Protein AF-A0A2E0QXZ7-F1 (afdb_monomer)

pLDDT: mean 80.22, std 18.9, range [38.88, 98.5]

Foldseek 3Di:
DDDDDDDPPPPPPPDPPDDDDDDDPVVVVVLVVVCVVVVHPSVVVVVVVCCVVCPPPPVLVVVCVVCVPPDDDPPPDD

Structure (mmCIF, N/CA/C/O backbone):
data_AF-A0A2E0QXZ7-F1
#
_entry.id   AF-A0A2E0QXZ7-F1
#
loop_
_atom_site.group_PDB
_atom_site.id
_atom_site.type_symbol
_atom_site.label_atom_id
_atom_site.label_alt_id
_atom_site.label_comp_id
_atom_site.label_asym_id
_atom_site.label_entity_id
_atom_site.label_seq_id
_atom_site.pdbx_PDB_ins_code
_atom_site.Cartn_x
_atom_site.Cartn_y
_atom_site.Cartn_z
_atom_site.occupancy
_atom_site.B_iso_or_equiv
_atom_site.auth_seq_id
_atom_site.auth_comp_id
_atom_site.auth_asym_id
_atom_site.auth_atom_id
_atom_site.pdbx_PDB_model_num
ATOM 1 N N . MET A 1 1 ? 22.033 32.810 -38.663 1.00 38.88 1 MET A N 1
ATOM 2 C CA . MET A 1 1 ? 21.887 31.361 -38.410 1.00 38.88 1 MET A CA 1
ATOM 3 C C . MET A 1 1 ? 21.937 31.147 -36.907 1.00 38.88 1 MET A C 1
ATOM 5 O O . MET A 1 1 ? 22.825 31.686 -36.261 1.00 38.88 1 MET A O 1
ATOM 9 N N . SER A 1 2 ? 20.913 30.487 -36.369 1.00 43.94 2 SER A N 1
ATOM 10 C CA . SER A 1 2 ? 20.667 30.234 -34.945 1.00 43.94 2 SER A CA 1
ATOM 11 C C . SER A 1 2 ? 21.710 29.319 -34.302 1.00 43.94 2 SER A C 1
ATOM 13 O O . SER A 1 2 ? 22.163 28.388 -34.955 1.00 43.94 2 SER A O 1
ATOM 15 N N . ALA A 1 3 ? 21.972 29.503 -33.005 1.00 44.03 3 ALA A N 1
ATOM 16 C CA . ALA A 1 3 ? 21.633 28.518 -31.965 1.00 44.03 3 ALA A CA 1
ATOM 17 C C . ALA A 1 3 ? 22.175 28.977 -30.602 1.00 44.03 3 ALA A C 1
ATOM 19 O O . ALA A 1 3 ? 23.372 29.193 -30.428 1.00 44.03 3 ALA A O 1
ATOM 20 N N . GLY A 1 4 ? 21.264 29.138 -29.641 1.00 49.47 4 GLY A N 1
ATOM 21 C CA . GLY A 1 4 ? 21.577 29.452 -28.253 1.00 49.47 4 GLY A CA 1
ATOM 22 C C . GLY A 1 4 ? 22.199 28.260 -27.529 1.00 49.47 4 GLY A C 1
ATOM 23 O O . GLY A 1 4 ? 21.780 27.117 -27.708 1.00 49.47 4 GLY A O 1
ATOM 24 N N . LEU A 1 5 ? 23.191 28.551 -26.690 1.00 54.38 5 LEU A N 1
ATOM 25 C CA . LEU A 1 5 ? 23.856 27.568 -25.849 1.00 54.38 5 LEU A CA 1
ATOM 26 C C . LEU A 1 5 ? 23.008 27.295 -24.598 1.00 54.38 5 LEU A C 1
ATOM 28 O O . LEU A 1 5 ? 22.668 28.198 -23.831 1.00 54.38 5 LEU A O 1
ATOM 32 N N . GLN A 1 6 ? 22.635 26.029 -24.446 1.00 54.97 6 GLN A N 1
ATOM 33 C CA . GLN A 1 6 ? 21.748 25.496 -23.421 1.00 54.97 6 GLN A CA 1
ATOM 34 C C . GLN A 1 6 ? 22.372 25.625 -22.025 1.00 54.97 6 GLN A C 1
ATOM 36 O O . GLN A 1 6 ? 23.500 25.196 -21.785 1.00 54.97 6 GLN A O 1
ATOM 41 N N . LYS A 1 7 ? 21.613 26.175 -21.071 1.00 53.78 7 LYS A N 1
ATOM 42 C CA . LYS A 1 7 ? 21.945 26.096 -19.645 1.00 53.78 7 LYS A CA 1
ATOM 43 C C . LYS A 1 7 ? 21.613 24.687 -19.159 1.00 53.78 7 LYS A C 1
ATOM 45 O O . LYS A 1 7 ? 20.468 24.400 -18.822 1.00 53.78 7 LYS A O 1
ATOM 50 N N . GLN A 1 8 ? 22.612 23.813 -19.123 1.00 54.66 8 GLN A N 1
ATOM 51 C CA . GLN A 1 8 ? 22.509 22.524 -18.449 1.00 54.66 8 GLN A CA 1
ATOM 52 C C . GLN A 1 8 ? 22.567 22.771 -16.932 1.00 54.66 8 GLN A C 1
ATOM 54 O O . GLN A 1 8 ? 23.636 22.766 -16.326 1.00 54.66 8 GLN A O 1
ATOM 59 N N . THR A 1 9 ? 21.426 23.031 -16.291 1.00 53.47 9 THR A N 1
ATOM 60 C CA . THR A 1 9 ? 21.347 22.975 -14.825 1.00 53.47 9 THR A CA 1
ATOM 61 C C . THR A 1 9 ? 21.422 21.517 -14.403 1.00 53.47 9 THR A C 1
ATOM 63 O O . THR A 1 9 ? 20.452 20.771 -14.524 1.00 53.47 9 THR A O 1
ATOM 66 N N . HIS A 1 10 ? 22.594 21.102 -13.930 1.00 51.53 10 HIS A N 1
ATOM 67 C CA . HIS A 1 10 ? 22.790 19.799 -13.314 1.00 51.53 10 HIS A CA 1
ATOM 68 C C . HIS A 1 10 ? 22.034 19.783 -11.979 1.00 51.53 10 HIS A C 1
ATOM 70 O O . HIS A 1 10 ? 22.538 20.234 -10.951 1.00 51.53 10 HIS A O 1
ATOM 76 N N . ILE A 1 11 ? 20.781 19.326 -12.004 1.00 59.22 11 ILE A N 1
ATOM 77 C CA . ILE A 1 11 ? 19.983 19.121 -10.795 1.00 59.22 11 ILE A CA 1
ATOM 78 C C . ILE A 1 11 ? 20.602 17.933 -10.065 1.00 59.22 11 ILE A C 1
ATOM 80 O O . ILE A 1 11 ? 20.383 16.774 -10.414 1.00 59.22 11 ILE A O 1
ATOM 84 N N . HIS A 1 12 ? 21.443 18.223 -9.079 1.00 59.34 12 HIS A N 1
ATOM 85 C CA . HIS A 1 12 ? 21.999 17.212 -8.199 1.00 59.34 12 HIS A CA 1
ATOM 86 C C . HIS A 1 12 ? 20.872 16.761 -7.265 1.00 59.34 12 HIS A C 1
ATOM 88 O O . HIS A 1 12 ? 20.628 17.355 -6.217 1.00 59.34 12 HIS A O 1
ATOM 94 N N . MET A 1 13 ? 20.103 15.759 -7.694 1.00 59.50 13 MET A N 1
ATOM 95 C CA . MET A 1 13 ? 19.136 15.114 -6.816 1.00 59.50 13 MET A CA 1
ATOM 96 C C . MET A 1 13 ? 19.927 14.358 -5.760 1.00 59.50 13 MET A C 1
ATOM 98 O O . MET A 1 13 ? 20.549 13.336 -6.055 1.00 59.50 13 MET A O 1
ATOM 102 N N . ALA A 1 14 ? 19.930 14.896 -4.538 1.00 58.25 14 ALA A N 1
ATOM 103 C CA . ALA A 1 14 ? 20.336 14.160 -3.355 1.00 58.25 14 ALA A CA 1
ATOM 104 C C . ALA A 1 14 ? 19.584 12.829 -3.384 1.00 58.25 14 ALA A C 1
ATOM 106 O O . ALA A 1 14 ? 18.356 12.798 -3.301 1.00 58.25 14 ALA A O 1
ATOM 107 N N . ARG A 1 15 ? 20.314 11.736 -3.613 1.00 61.19 15 ARG A N 1
ATOM 108 C CA . ARG A 1 15 ? 19.727 10.401 -3.612 1.00 61.19 15 ARG A CA 1
ATOM 109 C C . A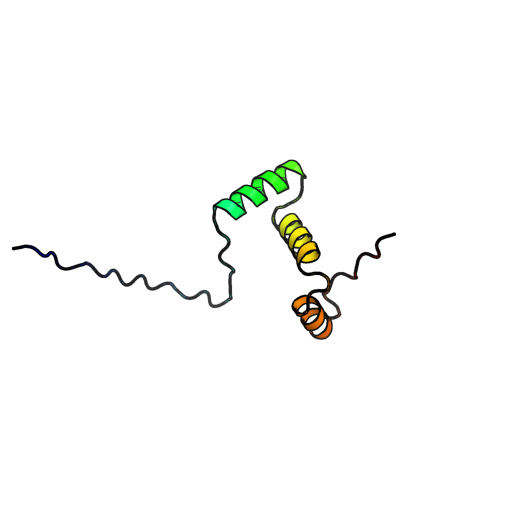RG A 1 15 ? 19.223 10.165 -2.192 1.00 61.19 15 ARG A C 1
ATOM 111 O O . ARG A 1 15 ? 20.037 10.259 -1.271 1.00 61.19 15 ARG A O 1
ATOM 118 N N . PRO A 1 16 ? 17.924 9.899 -1.988 1.00 58.59 16 PRO A N 1
ATOM 119 C CA . PRO A 1 16 ? 17.445 9.472 -0.688 1.00 58.59 16 PRO A CA 1
ATOM 120 C C . PRO A 1 16 ? 18.309 8.290 -0.237 1.00 58.59 16 PRO A C 1
ATOM 122 O O . PRO A 1 16 ? 18.439 7.309 -0.969 1.00 58.59 16 PRO A O 1
ATOM 125 N N . SER A 1 17 ? 18.946 8.391 0.932 1.00 66.56 17 SER A N 1
ATOM 126 C CA . SER A 1 17 ? 19.735 7.286 1.504 1.00 66.56 17 SER A CA 1
ATOM 127 C C . SER A 1 17 ? 18.866 6.057 1.797 1.00 66.56 17 SER A C 1
ATOM 129 O O . SER A 1 17 ? 19.382 4.967 2.011 1.00 66.56 17 SER A O 1
ATOM 131 N N . HIS A 1 18 ? 17.545 6.250 1.790 1.00 66.44 18 HIS A N 1
ATOM 132 C CA . HIS A 1 18 ? 16.510 5.250 1.974 1.00 66.44 18 HIS A CA 1
ATOM 133 C C . HIS A 1 18 ? 15.571 5.310 0.771 1.00 66.44 18 HIS A C 1
ATOM 135 O O . HIS A 1 18 ? 15.149 6.395 0.371 1.00 66.44 18 HIS A O 1
ATOM 141 N N . TYR A 1 19 ? 15.238 4.159 0.188 1.00 73.75 19 TYR A N 1
ATOM 142 C CA . TYR A 1 19 ? 14.285 4.095 -0.916 1.00 73.75 19 TYR A CA 1
ATOM 143 C C . TYR A 1 19 ? 12.934 4.672 -0.478 1.00 73.75 19 TYR A C 1
ATOM 145 O O . TYR A 1 19 ? 12.271 4.128 0.402 1.00 73.75 19 TYR A O 1
ATOM 153 N N . GLN A 1 20 ? 12.525 5.770 -1.111 1.00 65.94 20 GLN A N 1
ATOM 154 C CA . GLN A 1 20 ? 11.182 6.314 -0.984 1.00 65.94 20 GLN A CA 1
ATOM 155 C C . GLN A 1 20 ? 10.481 6.140 -2.335 1.00 65.94 20 GLN A C 1
ATOM 157 O O . GLN A 1 20 ? 10.901 6.767 -3.313 1.00 65.94 20 GLN A O 1
ATOM 162 N N . PRO A 1 21 ? 9.440 5.295 -2.432 1.00 71.12 21 PRO A N 1
ATOM 163 C CA . PRO A 1 21 ? 8.713 5.135 -3.679 1.00 71.12 21 PRO A CA 1
ATOM 164 C C . PRO A 1 21 ? 8.073 6.469 -4.071 1.00 71.12 21 PRO A C 1
ATOM 166 O O . PRO A 1 21 ? 7.341 7.087 -3.295 1.00 71.12 21 PRO A O 1
ATOM 169 N N . VAL A 1 22 ? 8.354 6.923 -5.292 1.00 84.12 22 VAL A N 1
ATOM 170 C CA . VAL A 1 22 ? 7.734 8.128 -5.846 1.00 84.12 22 VAL A CA 1
ATOM 171 C C . VAL A 1 22 ? 6.331 7.763 -6.324 1.00 84.12 22 VAL A C 1
ATOM 173 O O . VAL A 1 22 ? 6.159 7.155 -7.378 1.00 84.12 22 VAL A O 1
ATOM 176 N 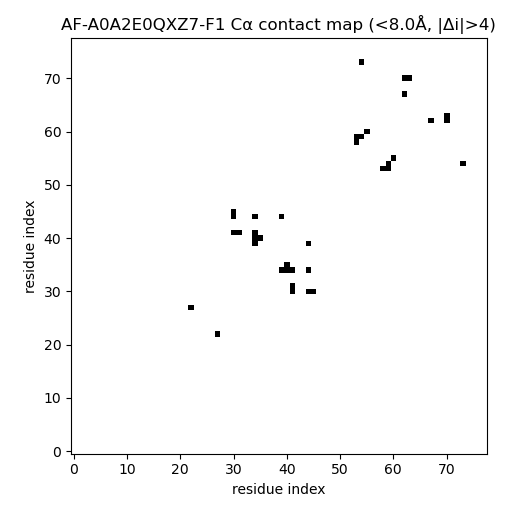N . ILE A 1 23 ? 5.318 8.135 -5.542 1.00 86.12 23 ILE A N 1
ATOM 177 C CA . ILE A 1 23 ? 3.907 7.998 -5.921 1.00 86.12 23 ILE A CA 1
ATOM 178 C C . ILE A 1 23 ? 3.487 9.246 -6.704 1.00 86.12 23 ILE A C 1
ATOM 180 O O . ILE A 1 23 ? 3.736 10.377 -6.281 1.00 86.12 23 ILE A O 1
ATOM 184 N N . SER A 1 24 ? 2.842 9.056 -7.857 1.00 91.69 24 SER A N 1
ATOM 185 C CA . SER A 1 24 ? 2.414 10.169 -8.707 1.00 91.69 24 SER A CA 1
ATOM 186 C C . SER A 1 24 ? 1.346 11.037 -8.024 1.00 91.69 24 SER A C 1
ATOM 188 O O . SER A 1 24 ? 0.496 10.547 -7.276 1.00 91.69 24 SER A 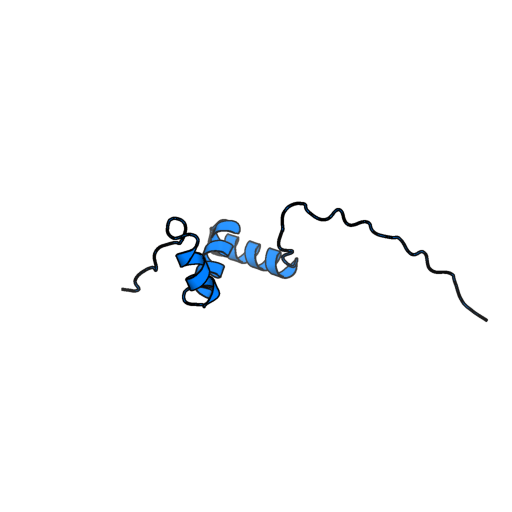O 1
ATOM 190 N N . ARG A 1 25 ? 1.349 12.348 -8.311 1.00 90.88 25 ARG A N 1
ATOM 191 C CA . ARG A 1 25 ? 0.363 13.296 -7.753 1.00 90.88 25 ARG A CA 1
ATOM 192 C C . ARG A 1 25 ? -1.097 12.869 -7.986 1.00 90.88 25 ARG A C 1
ATOM 194 O O . ARG A 1 25 ? -1.861 12.945 -7.026 1.00 90.88 25 ARG A O 1
ATOM 201 N N . PRO A 1 26 ? -1.505 12.387 -9.182 1.00 94.81 26 PRO A N 1
ATOM 202 C CA . PRO A 1 26 ? -2.877 11.924 -9.395 1.00 94.81 26 PRO A CA 1
ATOM 203 C C . PRO A 1 26 ? -3.273 10.772 -8.466 1.00 94.81 26 PRO A C 1
ATOM 205 O O . PRO A 1 26 ? -4.384 10.765 -7.941 1.00 94.81 26 PRO A O 1
ATOM 208 N N . LEU A 1 27 ? -2.357 9.833 -8.211 1.00 95.19 27 LEU A N 1
ATOM 209 C CA . LEU A 1 27 ? -2.622 8.695 -7.335 1.00 95.19 27 LEU A CA 1
ATOM 210 C C . LEU A 1 27 ? -2.740 9.130 -5.868 1.00 95.19 27 LEU A C 1
ATOM 212 O O . LEU A 1 27 ? -3.639 8.675 -5.167 1.00 95.19 27 LEU A O 1
ATOM 216 N N . ILE A 1 28 ? -1.911 10.079 -5.424 1.00 94.00 28 ILE A N 1
ATOM 217 C CA . ILE A 1 28 ? -2.053 10.708 -4.101 1.00 94.00 28 ILE A CA 1
ATOM 218 C C . ILE A 1 28 ? -3.417 11.394 -3.954 1.00 94.00 28 ILE A C 1
ATOM 220 O O . ILE A 1 28 ? -4.085 11.208 -2.937 1.00 94.00 28 ILE A O 1
ATOM 224 N N . CYS A 1 29 ? -3.868 12.145 -4.965 1.00 97.44 29 CYS A N 1
ATOM 225 C CA . CYS A 1 29 ? -5.196 12.761 -4.953 1.00 97.44 29 CYS A CA 1
ATOM 226 C C . CYS A 1 29 ? -6.312 11.708 -4.871 1.00 97.44 29 CYS A C 1
ATOM 228 O O . CYS A 1 29 ? -7.227 11.855 -4.061 1.00 97.44 29 CYS A O 1
ATOM 230 N N . ALA A 1 30 ? -6.223 10.632 -5.657 1.00 97.50 30 ALA A N 1
ATOM 231 C CA . ALA A 1 30 ? -7.194 9.542 -5.617 1.00 97.50 30 ALA A CA 1
ATOM 232 C C . ALA A 1 30 ? -7.256 8.884 -4.228 1.00 97.50 30 ALA A C 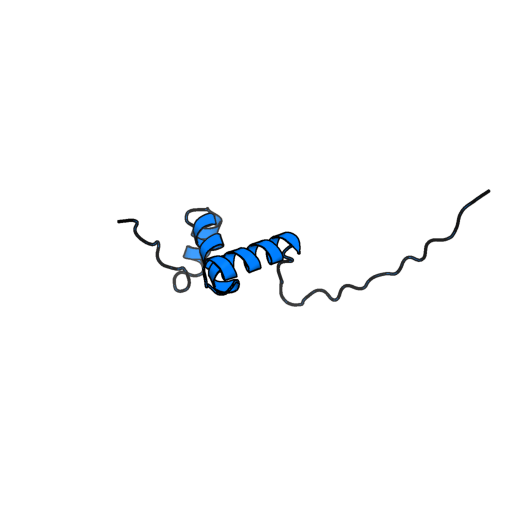1
ATOM 234 O O . ALA A 1 30 ? -8.339 8.743 -3.662 1.00 97.50 30 ALA A O 1
ATOM 235 N N . LEU A 1 31 ? -6.098 8.568 -3.639 1.00 96.88 31 LEU A N 1
ATOM 236 C CA . LEU A 1 31 ? -5.990 8.010 -2.289 1.00 96.88 31 LEU A CA 1
ATOM 237 C C . LEU A 1 31 ? -6.591 8.940 -1.229 1.00 96.88 31 LEU A C 1
ATOM 239 O O . LEU A 1 31 ? -7.264 8.470 -0.314 1.00 96.88 31 LEU A O 1
ATOM 243 N N . TYR A 1 32 ? -6.388 10.254 -1.356 1.00 97.50 32 TYR A N 1
ATOM 244 C CA . TYR A 1 32 ? -6.970 11.238 -0.443 1.00 97.50 32 TYR A CA 1
ATOM 245 C C . TYR A 1 32 ? -8.499 11.241 -0.512 1.00 97.50 32 TYR A C 1
ATOM 247 O O . TYR A 1 32 ? -9.168 11.124 0.518 1.00 97.50 32 TYR A O 1
ATOM 255 N N . HIS A 1 33 ? -9.062 11.355 -1.718 1.00 98.50 33 HIS A N 1
ATOM 256 C CA . HIS A 1 33 ? -10.513 11.383 -1.898 1.00 98.50 33 HIS A CA 1
ATOM 257 C C . HIS A 1 33 ? -11.165 10.079 -1.441 1.00 98.50 33 HIS A C 1
ATOM 259 O O . HIS A 1 33 ? -12.189 10.113 -0.757 1.00 98.50 33 HIS A O 1
ATOM 265 N N . GLU A 1 34 ? -10.546 8.943 -1.754 1.00 98.31 34 GLU A N 1
ATOM 266 C CA . GLU A 1 34 ? -11.068 7.638 -1.375 1.00 98.31 34 GLU A CA 1
ATOM 267 C C . GLU A 1 34 ? -10.957 7.382 0.132 1.00 98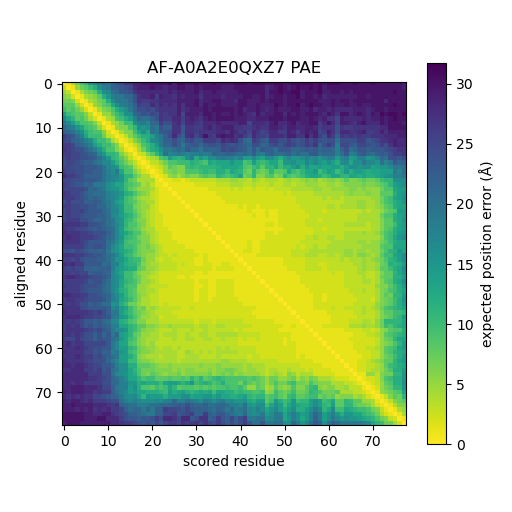.31 34 GLU A C 1
ATOM 269 O O . GLU A 1 34 ? -11.926 6.945 0.754 1.00 98.31 34 GLU A O 1
ATOM 274 N N . GLY A 1 35 ? -9.825 7.732 0.751 1.00 98.12 35 GLY A N 1
ATOM 275 C CA . GLY A 1 35 ? -9.647 7.646 2.202 1.00 98.12 35 GLY A CA 1
ATOM 276 C C . GLY A 1 35 ? -10.666 8.510 2.944 1.00 98.12 35 GLY A C 1
ATOM 277 O O . GLY A 1 35 ? -11.326 8.040 3.871 1.00 98.12 35 GLY A O 1
ATOM 278 N N . LYS A 1 36 ? -10.898 9.742 2.468 1.00 98.25 36 LYS A N 1
ATOM 279 C CA . LYS A 1 36 ? -11.939 10.633 3.002 1.00 98.25 36 LYS A CA 1
ATOM 280 C C . LYS A 1 36 ? -13.338 10.026 2.868 1.00 98.25 36 LYS A C 1
ATOM 282 O O . LYS A 1 36 ? -14.099 10.055 3.833 1.00 98.25 36 LYS A O 1
ATOM 287 N N . ARG A 1 37 ? -13.676 9.460 1.703 1.00 98.50 37 ARG A N 1
ATOM 288 C CA . ARG A 1 37 ? -14.977 8.817 1.445 1.00 98.50 37 ARG A CA 1
ATOM 289 C C . ARG A 1 37 ? -15.217 7.617 2.366 1.00 98.50 37 ARG A C 1
ATOM 291 O O . ARG A 1 37 ? -16.322 7.459 2.876 1.00 98.50 37 ARG A O 1
ATOM 298 N N . ARG A 1 38 ? -14.187 6.795 2.592 1.00 97.62 38 ARG A N 1
ATOM 299 C CA . ARG A 1 38 ? -14.230 5.599 3.454 1.00 97.62 38 ARG A CA 1
ATOM 300 C C . ARG A 1 38 ? -14.016 5.890 4.944 1.00 97.62 38 ARG A C 1
ATOM 302 O O . ARG A 1 38 ? -14.221 4.997 5.756 1.00 97.62 38 ARG A O 1
ATOM 309 N N . ARG A 1 39 ? -13.626 7.118 5.305 1.00 97.56 39 ARG A N 1
ATOM 310 C CA . ARG A 1 39 ? -13.220 7.527 6.664 1.00 97.56 39 ARG A CA 1
ATOM 311 C C . ARG A 1 39 ? -12.048 6.708 7.222 1.00 97.56 39 ARG A C 1
ATOM 313 O O . ARG A 1 39 ? -12.025 6.385 8.405 1.00 97.56 39 ARG A O 1
ATOM 320 N N . VAL A 1 40 ? -11.059 6.415 6.380 1.00 97.19 40 VAL A N 1
ATOM 321 C CA . VAL A 1 40 ? -9.813 5.741 6.782 1.00 97.19 40 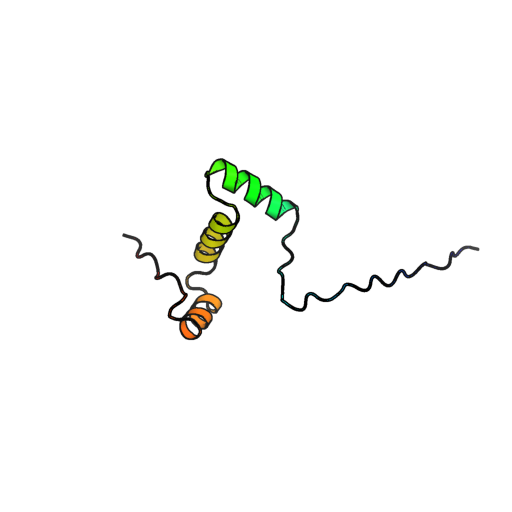VAL A CA 1
ATOM 322 C C . VAL A 1 40 ? -8.594 6.605 6.433 1.00 97.19 40 VAL A C 1
ATOM 324 O O . VAL A 1 40 ? -8.608 7.292 5.406 1.00 97.19 40 VAL A O 1
ATOM 327 N N . PRO A 1 41 ? -7.522 6.600 7.250 1.00 96.81 41 PRO A N 1
ATOM 328 C CA . PRO A 1 41 ? -6.270 7.263 6.892 1.00 96.81 41 PRO A CA 1
ATOM 329 C C . PRO A 1 41 ? -5.705 6.717 5.574 1.00 96.81 41 PRO A C 1
ATOM 331 O O . PRO A 1 41 ? -5.752 5.513 5.330 1.00 96.81 41 PRO A O 1
ATOM 334 N N . MET A 1 42 ? -5.111 7.582 4.743 1.00 95.25 42 MET A N 1
ATOM 335 C CA . MET A 1 42 ? -4.552 7.178 3.441 1.00 95.25 42 MET A CA 1
ATOM 336 C C . MET A 1 42 ? -3.521 6.052 3.564 1.00 95.25 42 MET A C 1
ATOM 338 O O . MET A 1 42 ? -3.481 5.174 2.713 1.00 95.25 42 MET A O 1
ATOM 342 N N . THR A 1 43 ? -2.711 6.049 4.623 1.00 92.62 43 THR A N 1
ATOM 343 C CA . THR A 1 43 ? -1.718 4.995 4.878 1.00 92.62 43 THR A CA 1
ATOM 344 C C . THR A 1 43 ? -2.370 3.631 5.088 1.00 92.62 43 THR A C 1
ATOM 346 O O . THR A 1 43 ? -1.901 2.648 4.524 1.00 92.62 43 THR A O 1
ATOM 349 N N . LYS A 1 44 ? -3.488 3.578 5.821 1.00 94.69 44 LYS A N 1
ATOM 350 C CA . LYS A 1 44 ? -4.277 2.354 6.008 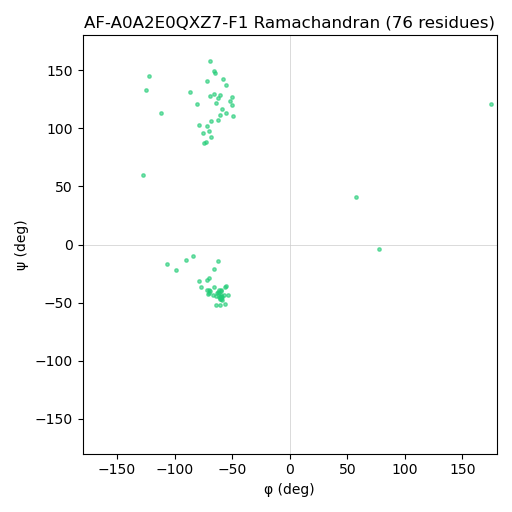1.00 94.69 44 LYS A CA 1
ATOM 351 C C . LYS A 1 44 ? -4.973 1.914 4.730 1.00 94.69 44 LYS A C 1
ATOM 353 O O . LYS A 1 44 ? -4.935 0.736 4.403 1.00 94.69 44 LYS A O 1
ATOM 358 N N . LEU A 1 45 ? -5.511 2.858 3.960 1.00 96.19 45 LEU A N 1
ATOM 359 C CA . LEU A 1 45 ? -6.069 2.552 2.645 1.00 96.19 45 LEU A CA 1
ATOM 360 C C . LEU A 1 45 ? -5.014 1.950 1.704 1.00 96.19 45 LEU A C 1
ATOM 362 O O . LEU A 1 45 ? -5.293 0.965 1.033 1.00 96.19 45 LEU A O 1
ATOM 366 N N . ILE A 1 46 ? -3.811 2.529 1.648 1.00 94.75 46 ILE A N 1
ATOM 367 C CA . ILE A 1 46 ? -2.711 2.001 0.828 1.00 94.75 46 ILE A CA 1
ATOM 368 C C . ILE A 1 46 ? -2.346 0.587 1.281 1.00 94.75 46 ILE A C 1
ATOM 370 O O . ILE A 1 46 ? -2.217 -0.292 0.438 1.00 94.75 46 ILE A O 1
ATOM 374 N N . GLU A 1 47 ? -2.204 0.363 2.589 1.00 94.12 47 GLU A N 1
ATOM 375 C CA . GLU A 1 47 ? -1.911 -0.958 3.151 1.00 94.12 47 GLU A CA 1
ATOM 376 C C . GLU A 1 47 ? -2.966 -1.991 2.723 1.00 94.12 47 GLU A C 1
ATOM 378 O O . GLU A 1 47 ? -2.616 -3.013 2.142 1.00 94.12 47 GLU A O 1
ATOM 383 N N . GLU A 1 48 ? -4.256 -1.695 2.898 1.00 94.75 48 GLU A N 1
ATOM 384 C CA . GLU A 1 48 ? -5.357 -2.578 2.484 1.00 94.75 48 GLU A CA 1
ATOM 385 C C . GLU A 1 48 ? -5.348 -2.877 0.979 1.00 94.75 48 GLU A C 1
ATOM 387 O O . GLU A 1 48 ? -5.503 -4.030 0.570 1.00 94.75 48 GLU A O 1
ATOM 392 N N . LEU A 1 49 ? -5.150 -1.847 0.150 1.00 95.44 49 LEU A N 1
ATOM 393 C CA . LEU A 1 49 ? -5.094 -1.992 -1.304 1.00 95.44 49 LEU A CA 1
ATOM 394 C C . LEU A 1 49 ? -3.904 -2.853 -1.738 1.00 95.44 49 LEU A C 1
ATOM 396 O O . LEU A 1 49 ? -4.061 -3.721 -2.595 1.00 95.44 49 LEU A O 1
ATOM 400 N N . LEU A 1 50 ? -2.726 -2.632 -1.150 1.00 94.69 50 LEU A N 1
ATOM 401 C CA . LEU A 1 50 ? -1.519 -3.386 -1.478 1.00 94.69 50 LEU A CA 1
ATOM 402 C C . LEU A 1 50 ? -1.606 -4.831 -0.993 1.00 94.69 50 LEU A C 1
ATOM 404 O O . LEU A 1 50 ? -1.253 -5.728 -1.750 1.00 94.69 50 LEU A O 1
ATOM 408 N N . VAL A 1 51 ? -2.124 -5.078 0.214 1.00 94.56 51 VAL A N 1
ATOM 409 C CA . VAL A 1 51 ? -2.372 -6.442 0.702 1.00 94.56 51 VAL A CA 1
ATOM 410 C C . VAL A 1 51 ? -3.329 -7.167 -0.240 1.00 94.56 51 VAL A C 1
ATOM 412 O O . VAL A 1 51 ? -3.023 -8.276 -0.671 1.00 94.56 51 VAL A O 1
ATOM 415 N N . GLY A 1 52 ? -4.444 -6.540 -0.624 1.00 93.62 52 GLY A N 1
ATOM 416 C CA . GLY A 1 52 ? -5.398 -7.134 -1.562 1.00 93.62 52 GLY A CA 1
ATOM 417 C C . GLY A 1 52 ? -4.798 -7.431 -2.941 1.00 93.62 52 GLY A C 1
ATOM 418 O O . GLY A 1 52 ? -5.092 -8.470 -3.520 1.00 93.62 52 GLY A O 1
ATOM 419 N N . ALA A 1 53 ? -3.935 -6.549 -3.453 1.00 95.06 53 ALA A N 1
ATOM 420 C CA . ALA A 1 53 ? -3.312 -6.709 -4.767 1.00 95.06 53 ALA A CA 1
ATOM 421 C C . ALA A 1 53 ? -2.137 -7.702 -4.784 1.00 95.06 53 ALA A C 1
ATOM 423 O O . ALA A 1 53 ? -1.877 -8.323 -5.813 1.00 95.06 53 ALA A O 1
ATOM 424 N N . LEU A 1 54 ? -1.400 -7.822 -3.676 1.00 95.62 54 LEU A N 1
ATOM 425 C CA . LEU A 1 54 ? -0.180 -8.628 -3.608 1.00 95.62 54 LEU A CA 1
ATOM 426 C C . LEU A 1 54 ? -0.401 -10.009 -2.996 1.00 95.62 54 LEU A C 1
ATOM 428 O O . LEU A 1 54 ? 0.404 -10.897 -3.267 1.00 95.62 54 LEU A O 1
ATOM 432 N N . SER A 1 55 ? -1.456 -10.223 -2.208 1.00 92.44 55 SER A N 1
ATOM 433 C CA . SER A 1 55 ? -1.736 -11.525 -1.587 1.00 92.44 55 SER A CA 1
ATOM 434 C C . SER A 1 55 ? -1.700 -12.662 -2.612 1.00 92.44 55 SER A C 1
ATOM 436 O O . SER A 1 55 ? -2.359 -12.607 -3.646 1.00 92.44 55 SER A O 1
ATOM 438 N N . GLY A 1 56 ? -0.907 -13.697 -2.328 1.00 89.69 56 GLY A N 1
ATOM 439 C CA . GLY A 1 56 ? -0.760 -14.873 -3.196 1.00 89.69 56 GLY A CA 1
ATOM 440 C C . GLY A 1 56 ? 0.140 -14.682 -4.423 1.00 89.69 56 GLY A C 1
ATOM 441 O O . GLY A 1 56 ? 0.397 -15.648 -5.139 1.00 89.69 56 GLY A O 1
ATOM 442 N N . THR A 1 57 ? 0.666 -13.480 -4.670 1.00 96.19 57 THR A N 1
ATOM 443 C CA . THR A 1 57 ? 1.689 -13.278 -5.708 1.00 96.19 57 THR A CA 1
ATOM 444 C C . THR A 1 57 ? 3.022 -13.924 -5.301 1.00 96.19 57 THR A C 1
ATOM 446 O O . THR A 1 57 ? 3.293 -14.069 -4.106 1.00 96.19 57 THR A O 1
ATOM 449 N N . PRO A 1 58 ? 3.922 -14.244 -6.253 1.00 96.94 58 PRO A N 1
ATOM 450 C CA . PRO A 1 58 ? 5.259 -14.744 -5.920 1.00 96.94 58 PRO A CA 1
ATOM 451 C C . PRO A 1 58 ? 6.041 -13.814 -4.980 1.00 96.94 58 PRO A C 1
ATOM 453 O O . PRO A 1 58 ? 6.743 -14.286 -4.090 1.00 96.94 58 PRO A O 1
ATOM 456 N N . GLY A 1 59 ? 5.876 -12.493 -5.130 1.00 94.62 59 GLY A N 1
ATOM 457 C CA . GLY A 1 59 ? 6.505 -11.511 -4.242 1.00 94.62 59 GLY A CA 1
ATOM 458 C C . GLY A 1 59 ? 5.982 -11.584 -2.807 1.00 94.62 59 GLY A C 1
ATOM 459 O O . GLY A 1 59 ? 6.759 -11.452 -1.866 1.00 94.62 59 GLY A O 1
ATOM 460 N N . TRP A 1 60 ? 4.687 -11.854 -2.627 1.00 94.69 60 TRP A N 1
ATOM 461 C CA . TRP A 1 60 ? 4.100 -12.077 -1.306 1.00 94.69 60 TRP A CA 1
ATOM 462 C C . TRP A 1 60 ? 4.618 -13.354 -0.652 1.00 94.69 60 TRP A C 1
ATOM 464 O O . TRP A 1 60 ? 4.965 -13.331 0.525 1.00 94.69 60 TRP A O 1
ATOM 474 N N . ILE A 1 61 ? 4.717 -14.447 -1.416 1.00 93.56 61 ILE A N 1
ATOM 475 C CA . ILE A 1 61 ? 5.254 -15.724 -0.926 1.00 93.56 61 ILE A CA 1
ATOM 476 C C . ILE A 1 61 ? 6.701 -15.535 -0.460 1.00 93.56 61 ILE A C 1
ATOM 478 O O . ILE A 1 61 ? 6.998 -15.805 0.703 1.00 93.56 61 ILE A O 1
ATOM 482 N N . ALA A 1 62 ? 7.564 -14.963 -1.305 1.00 95.31 62 ALA A N 1
ATOM 483 C CA . ALA A 1 62 ? 8.960 -14.697 -0.956 1.00 95.31 62 ALA A CA 1
ATOM 484 C C . ALA A 1 62 ? 9.089 -13.820 0.303 1.00 95.31 62 ALA A C 1
ATOM 486 O O . ALA A 1 62 ? 9.874 -14.107 1.205 1.00 95.31 62 ALA A O 1
ATOM 487 N N . ALA A 1 63 ? 8.274 -12.769 0.407 1.00 93.69 63 ALA A N 1
ATOM 488 C CA . ALA A 1 63 ? 8.290 -11.904 1.577 1.00 93.69 63 ALA A CA 1
ATOM 489 C C . ALA A 1 63 ? 7.725 -12.599 2.835 1.00 93.69 63 ALA A C 1
ATOM 491 O O . ALA A 1 63 ? 8.170 -12.295 3.938 1.00 93.69 63 ALA A O 1
ATOM 492 N N . SER A 1 64 ? 6.802 -13.558 2.700 1.00 91.44 64 SER A N 1
ATOM 493 C CA . SER A 1 64 ? 6.284 -14.348 3.827 1.00 91.44 64 SER A CA 1
ATOM 494 C C . SER A 1 64 ? 7.293 -15.348 4.384 1.00 91.44 64 SER A C 1
ATOM 496 O O . SER A 1 64 ? 7.303 -15.596 5.588 1.00 91.44 64 SER A O 1
ATOM 498 N N . GLU A 1 65 ? 8.186 -15.858 3.537 1.00 91.50 65 GLU A N 1
ATOM 499 C CA . GLU A 1 65 ? 9.313 -16.694 3.953 1.00 91.50 65 GLU A CA 1
ATOM 500 C C . GLU A 1 65 ? 10.378 -15.863 4.679 1.00 91.50 65 GLU A C 1
ATOM 502 O O . GLU A 1 65 ? 10.935 -16.302 5.685 1.00 91.50 65 GLU A O 1
ATOM 507 N N . GLN A 1 66 ? 10.632 -14.640 4.202 1.00 92.50 66 GLN A N 1
ATOM 508 C CA . GLN A 1 66 ? 11.633 -13.743 4.780 1.00 92.50 66 GLN A CA 1
ATOM 509 C C . GLN A 1 66 ? 11.157 -13.055 6.074 1.00 92.50 66 GLN A C 1
ATOM 511 O O . GLN A 1 66 ? 11.949 -12.876 7.001 1.00 92.50 66 GLN A O 1
ATOM 516 N N . TYR A 1 67 ? 9.874 -12.689 6.155 1.00 88.75 67 TYR A N 1
ATOM 517 C CA . TYR A 1 67 ? 9.277 -11.935 7.265 1.00 88.75 67 TYR A CA 1
ATOM 518 C C . TYR A 1 67 ? 8.019 -12.622 7.840 1.00 88.75 67 TYR A C 1
ATOM 520 O O . TYR A 1 67 ? 6.934 -12.031 7.877 1.00 88.75 67 TYR A O 1
ATOM 528 N N . PRO A 1 68 ? 8.126 -13.860 8.357 1.00 83.12 68 PRO A N 1
ATOM 529 C CA . PRO A 1 68 ? 6.964 -14.661 8.753 1.00 83.12 68 PRO A CA 1
ATOM 530 C C . PRO A 1 68 ? 6.170 -14.087 9.938 1.00 83.12 68 PRO A C 1
ATOM 532 O O . PRO A 1 68 ? 5.006 -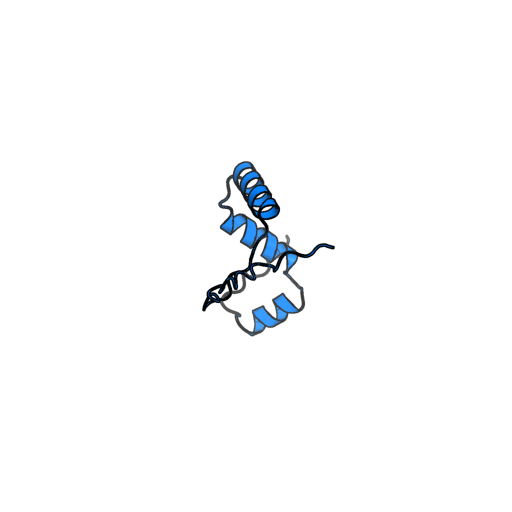14.431 10.115 1.00 83.12 68 PRO A O 1
ATOM 535 N N . ARG A 1 69 ? 6.772 -13.215 10.763 1.00 83.69 69 ARG A N 1
ATOM 536 C CA . ARG A 1 69 ? 6.097 -12.571 11.909 1.00 83.69 69 ARG A CA 1
ATOM 537 C C . ARG A 1 69 ? 5.417 -11.242 11.581 1.00 83.69 69 ARG A C 1
ATOM 539 O O . ARG A 1 69 ? 4.653 -10.750 12.404 1.00 83.69 69 ARG A O 1
ATOM 546 N N . GLU A 1 70 ? 5.706 -10.667 10.419 1.00 82.62 70 GLU A N 1
ATOM 547 C CA . GLU A 1 70 ? 5.221 -9.338 10.022 1.00 82.62 70 GLU A CA 1
ATOM 548 C C . GLU A 1 70 ? 4.132 -9.423 8.951 1.00 82.62 70 GLU A C 1
ATOM 550 O O . GLU A 1 70 ? 3.373 -8.474 8.763 1.00 82.62 70 GLU A O 1
ATOM 555 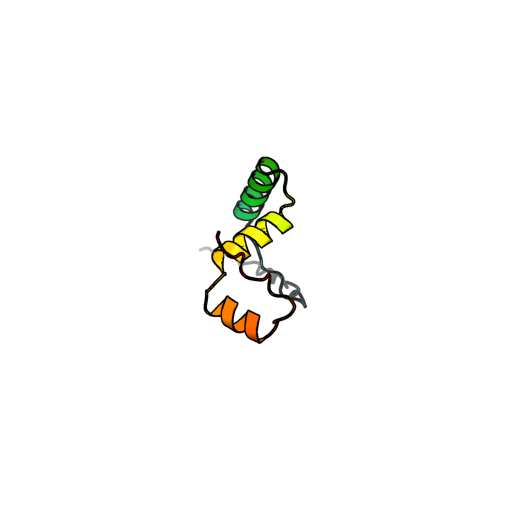N N . MET A 1 71 ? 4.013 -10.571 8.278 1.00 78.44 71 MET A N 1
ATOM 556 C CA . MET A 1 71 ? 2.955 -10.778 7.304 1.00 78.44 71 MET A CA 1
ATOM 557 C C . MET A 1 71 ? 1.586 -10.865 7.978 1.00 78.44 71 MET A C 1
ATOM 559 O O . MET A 1 71 ? 1.391 -11.692 8.878 1.00 78.44 71 MET A O 1
ATOM 563 N N . PRO A 1 72 ? 0.598 -10.072 7.526 1.00 69.94 72 PRO A N 1
ATOM 564 C CA . PRO A 1 72 ? -0.766 -10.252 7.979 1.00 69.94 72 PRO A CA 1
ATOM 565 C C . PRO A 1 72 ? -1.210 -11.661 7.583 1.00 69.94 72 PRO A C 1
ATOM 567 O O . PRO A 1 72 ? -1.059 -12.080 6.433 1.00 69.94 72 PRO A O 1
ATOM 570 N N . SER A 1 73 ? -1.730 -12.413 8.555 1.00 59.03 73 SER A N 1
ATOM 571 C CA . SER A 1 73 ? -2.269 -13.744 8.284 1.00 59.03 73 SER A CA 1
ATOM 572 C C . SER A 1 73 ? -3.329 -13.635 7.186 1.00 59.03 73 SER A C 1
ATOM 574 O O . SER A 1 73 ? -4.136 -12.698 7.241 1.00 59.03 73 SER A O 1
ATOM 576 N N . PRO A 1 74 ? -3.356 -14.559 6.205 1.00 58.25 74 PRO A N 1
ATOM 577 C CA . PRO A 1 74 ? -4.398 -14.569 5.193 1.00 58.25 74 PRO A CA 1
ATOM 578 C C . PRO A 1 74 ? -5.746 -14.495 5.902 1.00 58.25 74 PRO A C 1
ATOM 580 O O . PRO A 1 74 ? -6.047 -15.352 6.740 1.00 58.25 74 PRO A O 1
ATOM 583 N N . LYS A 1 75 ? -6.546 -13.459 5.618 1.00 53.38 75 LYS A N 1
ATOM 584 C CA . LYS A 1 75 ? -7.937 -13.468 6.061 1.00 53.38 75 LYS A CA 1
ATOM 585 C C . LYS A 1 75 ? -8.567 -14.661 5.362 1.00 53.38 75 LYS A C 1
ATOM 587 O O . LYS A 1 75 ? -8.733 -14.633 4.145 1.00 53.38 75 LYS A O 1
ATOM 592 N N . ARG A 1 76 ? -8.834 -15.729 6.118 1.00 47.41 76 ARG A N 1
ATOM 593 C CA . ARG A 1 76 ? -9.694 -16.809 5.645 1.00 47.41 76 ARG A CA 1
ATOM 594 C C . ARG A 1 76 ? -11.001 -16.134 5.252 1.00 47.41 76 ARG A C 1
ATOM 596 O O . ARG A 1 76 ? -11.637 -15.498 6.087 1.00 47.41 76 ARG A O 1
ATOM 603 N N . SER A 1 77 ? -11.303 -16.154 3.966 1.00 48.31 77 SER A N 1
ATOM 604 C CA . SER A 1 77 ? -12.647 -15.898 3.482 1.00 48.31 77 SER A CA 1
ATOM 605 C C . SER A 1 77 ? -13.539 -16.981 4.088 1.00 48.31 77 SER A C 1
ATOM 607 O O . SER A 1 77 ? -13.326 -18.155 3.775 1.00 48.31 77 SER A O 1
ATOM 609 N N . ASP A 1 78 ? -14.424 -16.586 5.008 1.00 44.59 78 ASP A N 1
ATOM 610 C CA . ASP A 1 78 ? -15.630 -17.360 5.339 1.00 44.59 78 ASP A CA 1
ATOM 611 C C . ASP A 1 78 ? -16.509 -17.518 4.089 1.00 44.59 78 ASP A C 1
ATOM 613 O O . ASP A 1 78 ? -16.558 -16.558 3.276 1.00 44.59 78 ASP A O 1
#

Radius of gyration: 20.52 Å; Cα contacts (8 Å, |Δi|>4): 19; chains: 1; bounding box: 40×49×50 Å

Nearest PDB structures (foldseek):
  1b28-assembly1_A  TM=7.087E-01  e=1.973E+00  Lederbergvirus P22

Mean predicted aligned error: 12.21 Å

Sequence (78 aa):
MSAGLQKQTHIHMARPSHYQPVISRPLICALYHEGKRRRVPMTKLIEELLVGALSGTPGWIAASEQYPREMPSPKRSD

Secondary structure (DSSP, 8-state):
---PPP----------SS------HHHHHHHHHHHHHHT--HHHHHHHHHHHHHTTSHHHHHHHHH-TTTSPPP----

Solvent-accessible surface area (backbone atoms only — not comparable to full-atom values): 5198 Å² total; per-residue (Å²): 136,90,80,84,85,78,85,80,77,79,78,81,73,79,71,66,96,55,95,70,86,87,75,54,69,70,57,53,51,50,41,48,55,49,16,62,74,71,72,43,58,48,70,57,48,49,50,56,52,47,50,70,72,37,63,88,35,72,69,41,52,55,45,40,72,75,36,64,88,75,52,79,75,80,78,76,80,126